Protein AF-A0A522PBT6-F1 (afdb_monomer_lite)

Secondary structure (DSSP, 8-state):
---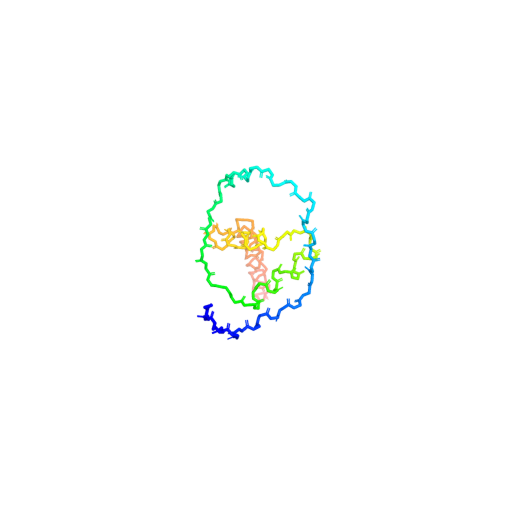-----------S-----TT---------TT---------HHHHHHHHHHHHHHTS-HHHHHHHHHHHHHH--HHHHHHHHHHHHHHHHHHHHHHHHTT-

Radius of gyration: 26.01 Å; chains: 1; bounding box: 66×38×71 Å

Sequence (102 aa):
MTTKALDKRKVTAAEGTYDFSAGKRGAVLPHKGKVRITIWVDESVIARFREESERTGQGYQTRINAALREAAFGNPLMDAVKESVREVVRSEIKAAALAKAR

Foldseek 3Di:
DDDDDDDDDDDDDDDDPDDCVPDDDDPPDPPPPDDDDDDDDDPVLLVVLCVVCVVVVHDSVVVVVVVVCCVVVNDVVVVVVVVVVVVVVVVVVVVVVVVVVD

pLDDT: mean 72.98, std 19.47, range [32.78, 94.38]

Structure (mmCIF, N/CA/C/O backbone):
data_AF-A0A522PBT6-F1
#
_entry.id   AF-A0A522PBT6-F1
#
loop_
_atom_site.group_PDB
_atom_site.id
_atom_s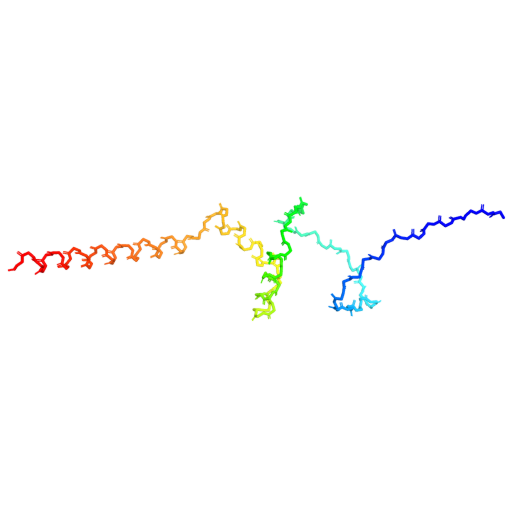ite.type_symbol
_atom_site.label_atom_id
_atom_site.label_alt_id
_atom_site.label_comp_id
_atom_site.label_asym_id
_atom_site.label_entity_id
_atom_site.label_seq_id
_atom_site.pdbx_PDB_ins_code
_atom_site.Cartn_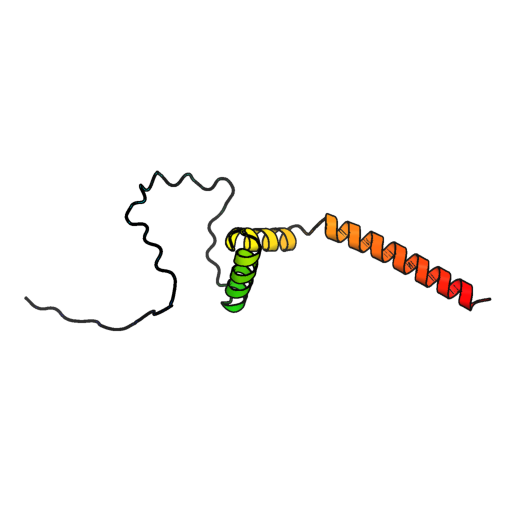x
_atom_site.Cartn_y
_atom_site.Cartn_z
_atom_site.occupancy
_atom_site.B_iso_or_equiv
_atom_site.auth_seq_id
_atom_site.auth_comp_id
_atom_site.auth_asym_id
_atom_site.auth_atom_id
_atom_site.pdbx_PDB_model_num
ATOM 1 N N . MET A 1 1 ? 28.432 -27.159 -44.359 1.00 40.38 1 MET A N 1
ATOM 2 C CA . MET A 1 1 ? 28.177 -28.063 -43.220 1.00 40.38 1 MET A CA 1
ATOM 3 C C . MET A 1 1 ? 26.918 -27.598 -42.520 1.00 40.38 1 MET A C 1
ATOM 5 O O . MET A 1 1 ? 26.813 -26.446 -42.128 1.00 40.38 1 MET A O 1
ATOM 9 N N . THR A 1 2 ? 25.945 -28.489 -42.514 1.00 38.66 2 THR A N 1
ATOM 10 C CA . THR A 1 2 ? 24.555 -28.357 -42.084 1.00 38.66 2 THR A CA 1
ATOM 11 C C . THR A 1 2 ? 24.438 -28.374 -40.562 1.00 38.66 2 THR A C 1
ATOM 13 O O . THR A 1 2 ? 25.096 -29.206 -39.959 1.00 38.66 2 THR A O 1
ATOM 16 N N . THR A 1 3 ? 23.535 -27.575 -39.982 1.00 37.66 3 THR A N 1
ATOM 17 C CA . THR A 1 3 ? 22.541 -28.003 -38.963 1.00 37.66 3 THR A CA 1
ATOM 18 C C . THR A 1 3 ? 21.613 -26.817 -38.670 1.00 37.66 3 THR A C 1
ATOM 20 O O . THR A 1 3 ? 22.099 -25.764 -38.286 1.00 37.66 3 THR A O 1
ATOM 23 N N . LYS A 1 4 ? 20.329 -26.815 -39.042 1.00 37.06 4 LYS A N 1
ATOM 24 C CA . LYS A 1 4 ? 19.156 -27.607 -38.604 1.00 37.06 4 LYS A CA 1
ATOM 25 C C . LYS A 1 4 ? 18.310 -26.782 -37.619 1.00 37.06 4 LYS A C 1
ATOM 27 O O . LYS A 1 4 ? 18.803 -26.264 -36.629 1.00 37.06 4 LYS A O 1
ATOM 32 N N . ALA A 1 5 ? 17.042 -26.659 -37.993 1.00 41.66 5 ALA A N 1
ATOM 33 C CA . ALA A 1 5 ? 15.967 -25.886 -37.393 1.00 41.66 5 ALA A CA 1
ATOM 34 C C . ALA A 1 5 ? 15.746 -26.104 -35.887 1.00 41.66 5 ALA A C 1
ATOM 36 O O . ALA A 1 5 ? 15.895 -27.224 -35.404 1.00 41.66 5 ALA A O 1
ATOM 37 N N . LEU A 1 6 ? 15.194 -25.080 -35.224 1.00 33.69 6 LEU A N 1
ATOM 38 C CA . LEU A 1 6 ? 13.980 -25.260 -34.424 1.00 33.69 6 LEU A CA 1
ATOM 39 C C . LEU A 1 6 ? 13.157 -23.959 -34.382 1.00 33.69 6 LEU A C 1
ATOM 41 O O . LEU A 1 6 ? 13.509 -22.982 -33.729 1.00 33.69 6 LEU A O 1
ATOM 45 N N . ASP A 1 7 ? 12.058 -23.984 -35.128 1.00 43.97 7 ASP A N 1
ATOM 46 C CA . ASP A 1 7 ? 10.897 -23.114 -34.965 1.00 43.97 7 ASP A CA 1
ATOM 47 C C . ASP A 1 7 ? 10.143 -23.470 -33.663 1.00 43.97 7 ASP A C 1
ATOM 49 O O . ASP A 1 7 ? 10.268 -24.583 -33.144 1.00 43.97 7 ASP A O 1
ATOM 53 N N . LYS A 1 8 ? 9.267 -22.545 -33.246 1.00 41.72 8 LYS A N 1
ATOM 54 C CA . LYS A 1 8 ? 8.152 -22.647 -32.284 1.00 41.72 8 LYS A CA 1
ATOM 55 C C . LYS A 1 8 ? 8.412 -22.111 -30.872 1.00 41.72 8 LYS A C 1
ATOM 57 O O . LYS A 1 8 ? 8.628 -22.865 -29.922 1.00 41.72 8 LYS A O 1
ATOM 62 N N . ARG A 1 9 ? 8.122 -20.816 -30.694 1.00 32.78 9 ARG A N 1
ATOM 63 C CA . ARG A 1 9 ? 6.809 -20.376 -30.163 1.00 32.78 9 ARG A CA 1
ATOM 64 C C . ARG A 1 9 ? 6.700 -18.844 -30.134 1.00 32.78 9 ARG A C 1
ATOM 66 O O . ARG A 1 9 ? 7.449 -18.168 -29.440 1.00 32.78 9 ARG A O 1
ATOM 73 N N . LYS A 1 10 ? 5.730 -18.323 -30.897 1.00 41.91 10 LYS A N 1
ATOM 74 C CA . LYS A 1 10 ? 5.233 -16.943 -30.828 1.00 41.91 10 LYS A CA 1
ATOM 75 C C . LYS A 1 10 ? 4.840 -16.605 -29.388 1.00 41.91 10 LYS A C 1
ATOM 77 O O . LYS A 1 10 ? 4.013 -17.307 -28.813 1.00 41.91 10 LYS A O 1
ATOM 82 N N . VAL A 1 11 ? 5.347 -15.492 -28.869 1.00 35.22 11 VAL A N 1
ATOM 83 C CA . VAL A 1 11 ? 4.672 -14.734 -27.811 1.00 35.22 11 VAL A CA 1
ATOM 84 C C . VAL A 1 11 ? 4.294 -13.402 -28.435 1.00 35.22 11 VAL A C 1
ATOM 86 O O . VAL A 1 11 ? 5.098 -12.482 -28.536 1.00 35.22 11 VAL A O 1
ATOM 89 N N . THR A 1 12 ? 3.082 -13.356 -28.973 1.00 37.41 12 THR A N 1
ATOM 90 C CA . THR A 1 12 ? 2.437 -12.128 -29.428 1.00 37.41 12 THR A CA 1
ATOM 91 C C . THR A 1 12 ? 1.672 -11.541 -28.253 1.00 37.41 12 THR A C 1
ATOM 93 O O . THR A 1 12 ? 0.694 -12.141 -27.814 1.00 37.41 12 THR A O 1
ATOM 96 N N . ALA A 1 13 ? 2.096 -10.373 -27.780 1.00 34.06 13 ALA A N 1
ATOM 97 C CA . ALA A 1 13 ? 1.259 -9.472 -27.001 1.00 34.06 13 ALA A CA 1
ATOM 98 C C . ALA A 1 13 ? 1.439 -8.055 -27.566 1.00 34.06 13 ALA A C 1
ATOM 100 O O . ALA A 1 13 ? 2.499 -7.443 -27.433 1.00 34.06 13 ALA A O 1
ATOM 101 N N . ALA A 1 14 ? 0.399 -7.611 -28.272 1.00 38.03 14 ALA A N 1
ATOM 102 C CA . ALA A 1 14 ? 0.055 -6.222 -28.563 1.00 38.03 14 ALA A CA 1
ATOM 103 C C . ALA A 1 14 ? 0.054 -5.392 -27.258 1.00 38.03 14 ALA A C 1
ATOM 105 O O . ALA A 1 14 ? -0.220 -5.941 -26.197 1.00 38.03 14 ALA A O 1
ATOM 106 N N . GLU A 1 15 ? 0.333 -4.093 -27.197 1.00 42.50 15 GLU A N 1
ATOM 107 C CA . GLU A 1 15 ? 0.573 -3.053 -28.195 1.00 42.50 15 GLU A CA 1
ATOM 108 C C . GLU A 1 15 ? 1.261 -1.891 -27.456 1.00 42.50 15 GLU A C 1
ATOM 110 O O . GLU A 1 15 ? 0.911 -1.576 -26.318 1.00 42.50 15 GLU A O 1
ATOM 115 N N . GLY A 1 16 ? 2.271 -1.283 -28.080 1.00 39.53 16 GLY A N 1
ATOM 116 C CA . GLY A 1 16 ? 3.069 -0.202 -27.495 1.00 39.53 16 GLY A CA 1
ATOM 117 C C . GLY A 1 16 ? 4.561 -0.401 -27.739 1.00 39.53 16 GLY A C 1
ATOM 118 O O . GLY A 1 16 ? 5.340 -0.549 -26.799 1.00 39.53 16 GLY A O 1
ATOM 119 N N . THR A 1 17 ? 4.975 -0.452 -29.005 1.00 34.66 17 THR A N 1
ATOM 120 C CA . THR A 1 17 ? 6.395 -0.427 -29.376 1.00 34.66 17 THR A CA 1
ATOM 121 C C . THR A 1 17 ? 6.971 0.935 -29.016 1.00 34.66 17 THR A C 1
ATOM 123 O O . THR A 1 17 ? 6.809 1.901 -29.758 1.00 34.66 17 THR A O 1
ATOM 126 N N . TYR A 1 18 ? 7.618 1.023 -27.857 1.00 50.31 18 TYR A N 1
ATOM 127 C CA . TYR A 1 18 ? 8.385 2.202 -27.486 1.00 50.31 18 TYR A CA 1
ATOM 128 C C . TYR A 1 18 ? 9.808 2.049 -28.034 1.00 50.31 18 TYR A C 1
ATOM 130 O O . TYR A 1 18 ? 10.556 1.160 -27.621 1.00 50.31 18 TYR A O 1
ATOM 138 N N . ASP A 1 19 ? 10.152 2.884 -29.011 1.00 45.44 19 ASP A N 1
ATOM 139 C CA . ASP A 1 19 ? 11.466 2.907 -29.646 1.00 45.44 19 ASP A CA 1
ATOM 140 C C . ASP A 1 19 ? 12.490 3.597 -28.725 1.00 45.44 19 ASP A C 1
ATOM 142 O O . ASP A 1 19 ? 12.477 4.812 -28.533 1.00 45.44 19 ASP A O 1
ATOM 146 N N . PHE A 1 20 ? 13.379 2.804 -28.121 1.00 55.25 20 PHE A N 1
ATOM 147 C CA . PHE A 1 20 ? 14.467 3.283 -27.258 1.00 55.25 20 PHE A CA 1
ATOM 148 C C . PHE A 1 20 ? 15.817 3.395 -27.994 1.00 55.25 20 PHE A C 1
ATOM 150 O O . PHE A 1 20 ? 16.860 3.491 -27.342 1.00 55.25 20 PHE A O 1
ATOM 157 N N . SER A 1 21 ? 15.830 3.398 -29.332 1.00 59.44 21 SER A N 1
ATOM 158 C CA . SER A 1 21 ? 17.061 3.323 -30.141 1.00 59.44 21 SER A CA 1
ATOM 159 C C . SER A 1 21 ? 18.027 4.502 -29.949 1.00 59.44 21 SER A C 1
ATOM 161 O O . SER A 1 21 ? 19.219 4.365 -30.216 1.00 59.44 21 SER A O 1
ATOM 163 N N . ALA A 1 22 ? 17.553 5.640 -29.431 1.00 52.75 22 ALA A N 1
ATOM 164 C CA . ALA A 1 22 ? 18.367 6.835 -29.171 1.00 52.75 22 ALA A CA 1
ATOM 165 C C . ALA A 1 22 ? 18.802 7.011 -27.697 1.00 52.75 22 ALA A C 1
ATOM 167 O O . ALA A 1 22 ? 19.446 8.003 -27.346 1.00 52.75 22 ALA A O 1
ATOM 168 N N . GLY A 1 23 ? 18.458 6.078 -26.803 1.00 52.53 23 GLY A N 1
ATOM 169 C CA . GLY A 1 23 ? 18.763 6.198 -25.377 1.00 52.53 23 GLY A CA 1
ATOM 170 C C . GLY A 1 23 ? 20.226 5.880 -25.051 1.00 52.53 23 GLY A C 1
ATOM 171 O O . GLY A 1 23 ? 20.621 4.715 -25.033 1.00 52.53 23 GLY A O 1
ATOM 172 N N . LYS A 1 24 ? 21.040 6.886 -24.701 1.00 59.28 24 LYS A N 1
ATOM 173 C CA . LYS A 1 24 ? 22.344 6.644 -24.056 1.00 59.28 24 LYS A CA 1
ATOM 174 C C . LYS A 1 24 ? 22.113 6.013 -22.678 1.00 59.28 24 LYS A C 1
ATOM 176 O O . LYS A 1 24 ? 21.689 6.686 -21.742 1.00 59.28 24 LYS A O 1
ATOM 181 N N . ARG A 1 25 ? 22.407 4.715 -22.549 1.00 54.81 25 ARG A N 1
ATOM 182 C CA . ARG A 1 25 ? 22.417 3.985 -21.272 1.00 54.81 25 ARG A CA 1
ATOM 183 C C . ARG A 1 25 ? 23.578 4.482 -20.407 1.00 54.81 25 ARG A C 1
ATOM 185 O O . ARG A 1 25 ? 24.671 3.929 -20.450 1.00 54.81 25 ARG A O 1
ATOM 192 N N . GLY A 1 26 ? 23.347 5.545 -19.640 1.00 60.97 26 GLY A N 1
ATOM 193 C CA . GLY A 1 26 ? 24.193 5.859 -18.489 1.00 60.97 26 GLY A CA 1
ATOM 194 C C . GLY A 1 26 ? 24.186 4.687 -17.502 1.00 60.97 26 GLY A C 1
ATOM 195 O O . GLY A 1 26 ? 23.223 3.916 -17.469 1.00 60.97 26 GLY A O 1
ATOM 196 N N . ALA A 1 27 ? 25.262 4.531 -16.725 1.00 51.25 27 ALA A N 1
ATOM 197 C CA . ALA A 1 27 ? 25.342 3.511 -15.683 1.00 51.25 27 ALA A CA 1
ATOM 198 C C . ALA A 1 27 ? 24.075 3.574 -14.820 1.00 51.25 27 ALA A C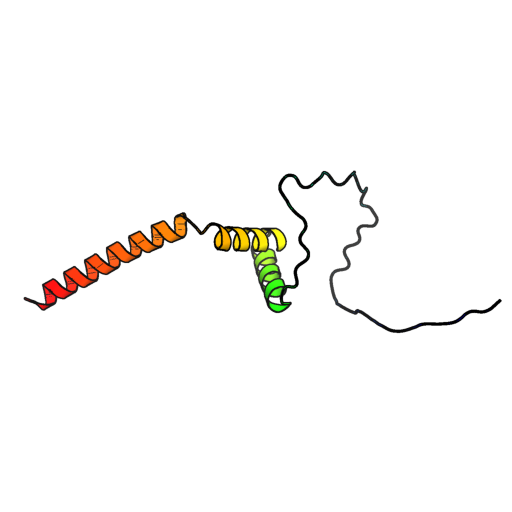 1
ATOM 200 O O . ALA A 1 27 ? 23.741 4.630 -14.280 1.00 51.25 27 ALA A O 1
ATOM 201 N N . VAL A 1 28 ? 23.338 2.463 -14.751 1.00 58.09 28 VAL A N 1
ATOM 202 C CA . VAL A 1 28 ? 22.113 2.370 -13.956 1.00 58.09 28 VAL A CA 1
ATOM 203 C C . VAL A 1 28 ? 22.513 2.629 -12.509 1.00 58.09 28 VAL A C 1
ATOM 205 O O . VAL A 1 28 ? 23.119 1.771 -11.869 1.00 58.09 28 VAL A O 1
ATOM 208 N N . LEU A 1 29 ? 22.230 3.838 -12.016 1.00 60.31 29 LEU A N 1
ATOM 209 C CA . LEU A 1 29 ? 22.434 4.184 -10.617 1.00 60.31 29 LEU A CA 1
ATOM 210 C C . LEU A 1 29 ? 21.714 3.124 -9.775 1.00 60.31 29 LEU A C 1
ATOM 212 O O . LEU A 1 29 ? 20.535 2.849 -10.034 1.00 60.31 29 LEU A O 1
ATOM 216 N N . PRO A 1 30 ? 22.392 2.503 -8.796 1.00 61.19 30 PRO A N 1
ATOM 217 C CA . PRO A 1 30 ? 21.765 1.488 -7.972 1.00 61.19 30 PRO A CA 1
ATOM 218 C C . PRO A 1 30 ? 20.526 2.086 -7.303 1.00 61.19 30 PRO A C 1
ATOM 220 O O . PRO A 1 30 ? 20.565 3.185 -6.745 1.00 61.19 30 PRO A O 1
ATOM 223 N N . HIS A 1 31 ? 19.403 1.370 -7.368 1.00 69.56 31 HIS A N 1
ATOM 224 C CA . HIS A 1 31 ? 18.167 1.794 -6.723 1.00 69.56 31 HIS A CA 1
ATOM 225 C C . HIS A 1 31 ? 18.334 1.722 -5.197 1.00 69.56 31 HIS A C 1
ATOM 227 O O . HIS A 1 31 ? 18.069 0.693 -4.577 1.00 69.56 31 HIS A O 1
ATOM 233 N N . LYS A 1 32 ? 18.802 2.814 -4.582 1.00 7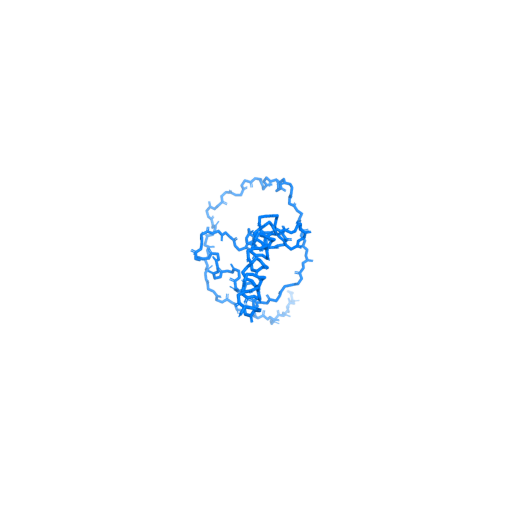5.62 32 LYS A N 1
ATOM 234 C CA . LYS A 1 32 ? 19.022 2.906 -3.133 1.00 75.62 32 LYS A CA 1
ATOM 235 C C . LYS A 1 32 ? 17.730 2.547 -2.384 1.00 75.62 32 LYS A C 1
ATOM 237 O O . LYS A 1 32 ? 16.696 3.177 -2.594 1.00 75.62 32 LYS A O 1
ATOM 242 N N . GLY A 1 33 ? 17.792 1.524 -1.529 1.00 79.56 33 GLY A N 1
ATOM 243 C CA . GLY A 1 33 ? 16.670 1.084 -0.691 1.00 79.56 33 GLY A CA 1
ATOM 244 C C . GLY A 1 33 ? 15.597 0.234 -1.385 1.00 79.56 33 GLY A C 1
ATOM 245 O O . GLY A 1 33 ? 14.552 0.003 -0.783 1.00 79.56 33 GLY A O 1
ATOM 246 N N . LYS A 1 34 ? 15.816 -0.236 -2.623 1.00 83.19 34 LYS A N 1
ATOM 247 C CA . LYS A 1 34 ? 14.899 -1.160 -3.314 1.00 83.19 34 LYS A CA 1
ATOM 248 C C . LYS A 1 34 ? 15.566 -2.517 -3.522 1.00 83.19 34 LYS A C 1
ATOM 250 O O . LYS A 1 34 ? 16.696 -2.585 -3.993 1.00 83.19 34 LYS A O 1
ATOM 255 N N . VAL A 1 35 ? 14.843 -3.591 -3.217 1.00 85.06 35 VAL A N 1
ATOM 256 C CA . VAL A 1 35 ? 15.291 -4.972 -3.446 1.00 85.06 35 VAL A CA 1
ATOM 257 C C . VAL A 1 35 ? 14.534 -5.541 -4.643 1.00 85.06 35 VAL A C 1
ATOM 259 O O . VAL A 1 35 ? 13.315 -5.394 -4.734 1.00 85.06 35 VAL A O 1
ATOM 262 N N . ARG A 1 36 ? 15.247 -6.176 -5.581 1.00 85.19 36 ARG A N 1
ATOM 263 C CA . ARG A 1 36 ? 14.616 -6.913 -6.682 1.00 85.19 36 ARG A CA 1
ATOM 264 C C . ARG A 1 36 ? 14.088 -8.236 -6.139 1.00 85.19 36 ARG A C 1
ATOM 266 O O . ARG A 1 36 ? 14.867 -9.041 -5.642 1.00 85.19 36 ARG A O 1
ATOM 273 N N . ILE A 1 37 ? 12.789 -8.458 -6.281 1.00 84.88 37 ILE A N 1
ATOM 274 C CA . ILE A 1 37 ? 12.136 -9.721 -5.938 1.00 84.88 37 ILE A CA 1
ATOM 275 C C . ILE A 1 37 ? 11.637 -10.399 -7.213 1.00 84.88 37 ILE A C 1
ATOM 277 O O . ILE A 1 37 ? 11.242 -9.723 -8.165 1.00 84.88 37 ILE A O 1
ATOM 281 N N . THR A 1 38 ? 11.660 -11.728 -7.228 1.00 92.00 38 THR A N 1
ATOM 282 C CA . THR A 1 38 ? 11.004 -12.536 -8.260 1.00 92.00 38 THR A CA 1
ATOM 283 C C . THR A 1 38 ? 9.766 -13.146 -7.625 1.00 92.00 38 THR A C 1
ATOM 285 O O . THR A 1 38 ? 9.887 -13.982 -6.734 1.00 92.00 38 THR A O 1
ATOM 288 N N . ILE A 1 39 ? 8.588 -12.696 -8.050 1.00 87.88 39 ILE A N 1
ATOM 289 C CA . ILE A 1 39 ? 7.292 -13.172 -7.559 1.00 87.88 39 ILE A CA 1
ATOM 290 C C . ILE A 1 39 ? 6.369 -13.443 -8.745 1.00 87.88 39 ILE A C 1
ATOM 292 O O . ILE A 1 39 ? 6.466 -12.770 -9.772 1.00 87.88 39 ILE A O 1
ATOM 296 N N . TRP A 1 40 ? 5.475 -14.415 -8.592 1.00 91.44 40 TRP A N 1
ATOM 297 C CA . TRP A 1 40 ? 4.344 -14.598 -9.496 1.00 91.44 40 TRP A CA 1
ATOM 298 C C . TRP A 1 40 ? 3.189 -13.724 -9.010 1.00 91.44 40 TRP A C 1
ATOM 300 O O . TRP A 1 40 ? 2.911 -13.682 -7.813 1.00 91.44 40 TRP A O 1
ATOM 310 N N . VAL A 1 41 ? 2.551 -13.004 -9.929 1.00 90.94 41 VAL A N 1
ATOM 311 C CA . VAL A 1 41 ? 1.398 -12.140 -9.656 1.00 90.94 41 VAL A CA 1
ATOM 312 C C . VAL A 1 41 ? 0.373 -12.385 -10.750 1.00 90.94 41 VAL A C 1
ATOM 314 O O . VAL A 1 41 ? 0.745 -12.516 -11.917 1.00 90.94 41 VAL A O 1
ATOM 317 N N . ASP A 1 42 ? -0.899 -12.432 -10.371 1.00 93.25 42 ASP A N 1
ATOM 318 C CA . ASP A 1 42 ? -1.990 -12.646 -11.312 1.00 93.25 42 ASP A CA 1
ATOM 319 C C . ASP A 1 42 ? -2.075 -11.518 -12.346 1.00 93.25 42 ASP A C 1
ATOM 321 O O . ASP A 1 42 ? -1.906 -10.332 -12.041 1.00 93.25 42 ASP A O 1
ATOM 325 N N . GLU A 1 43 ? -2.400 -11.889 -13.582 1.00 91.62 43 GLU A N 1
ATOM 326 C CA . GLU A 1 43 ? -2.549 -10.946 -14.692 1.00 91.62 43 GLU A CA 1
ATOM 327 C C . GLU A 1 43 ? -3.628 -9.893 -14.406 1.00 91.62 43 GLU A C 1
ATOM 329 O O . GLU A 1 43 ? -3.432 -8.708 -14.678 1.00 91.62 43 GLU A O 1
ATOM 334 N N . SER A 1 44 ? -4.732 -10.304 -13.776 1.00 94.38 44 SER A N 1
ATOM 335 C CA . SER A 1 44 ? -5.828 -9.413 -13.386 1.00 94.38 44 SER A CA 1
ATOM 336 C C . SER A 1 44 ? -5.376 -8.329 -12.405 1.00 94.38 44 SER A C 1
ATOM 338 O O . SER A 1 44 ? -5.802 -7.180 -12.515 1.00 94.38 44 SER A O 1
ATOM 340 N N . VAL A 1 45 ? -4.474 -8.664 -11.480 1.00 91.19 45 VAL A N 1
ATOM 341 C CA . VAL A 1 45 ? -3.921 -7.722 -10.501 1.00 91.19 45 VAL A CA 1
ATOM 342 C C . VAL A 1 45 ? -3.028 -6.702 -11.204 1.00 91.19 45 VAL A C 1
ATOM 344 O O . VAL A 1 45 ? -3.180 -5.498 -10.996 1.00 91.19 45 VAL A O 1
ATOM 347 N N . ILE A 1 46 ? -2.139 -7.156 -12.093 1.00 91.25 46 ILE A N 1
ATOM 348 C CA . ILE A 1 46 ? -1.271 -6.261 -12.872 1.00 91.25 46 ILE A CA 1
ATOM 349 C C . ILE A 1 46 ? -2.089 -5.338 -13.783 1.00 91.25 46 ILE A C 1
ATOM 351 O O . ILE A 1 46 ? -1.780 -4.148 -13.874 1.00 91.25 46 ILE A O 1
ATOM 355 N N . ALA A 1 47 ? -3.140 -5.857 -14.422 1.00 92.38 47 ALA A N 1
ATOM 356 C CA . ALA A 1 47 ? -4.031 -5.073 -15.273 1.00 92.38 47 ALA A CA 1
ATOM 357 C C . ALA A 1 47 ? -4.717 -3.942 -14.491 1.00 92.38 47 ALA A C 1
ATOM 359 O O . ALA A 1 47 ? -4.705 -2.795 -14.935 1.00 92.38 47 ALA A O 1
ATOM 360 N N . ARG A 1 48 ? -5.229 -4.231 -13.286 1.00 92.12 48 ARG A N 1
ATOM 361 C CA . ARG A 1 48 ? -5.863 -3.221 -12.422 1.00 92.12 48 ARG A CA 1
ATOM 362 C C . ARG A 1 48 ? -4.900 -2.116 -12.016 1.00 92.12 48 ARG A C 1
ATOM 364 O O . ARG A 1 48 ? -5.223 -0.939 -12.151 1.00 92.12 48 ARG A O 1
ATOM 371 N N . PHE A 1 49 ? -3.694 -2.471 -11.578 1.00 90.75 49 PHE A N 1
ATOM 372 C CA . PHE A 1 49 ? -2.701 -1.459 -11.218 1.00 90.75 49 PHE A CA 1
ATOM 373 C C . PHE A 1 49 ? -2.245 -0.627 -12.419 1.00 90.75 49 PHE A C 1
ATOM 375 O O . PHE A 1 49 ? -1.908 0.540 -12.241 1.00 90.75 49 PHE A O 1
ATOM 382 N N . ARG A 1 50 ? -2.252 -1.187 -13.635 1.00 88.56 50 ARG A N 1
ATOM 383 C CA . ARG A 1 50 ? -1.951 -0.434 -14.858 1.00 88.56 50 ARG A CA 1
ATOM 384 C C . ARG A 1 50 ? -3.031 0.607 -15.166 1.00 88.56 50 ARG A C 1
ATOM 386 O O . ARG A 1 50 ? -2.686 1.770 -15.350 1.00 88.56 50 ARG A O 1
ATOM 393 N N . GLU A 1 51 ? -4.301 0.217 -15.134 1.00 90.31 51 GLU A N 1
ATOM 394 C CA . GLU A 1 51 ? -5.445 1.120 -15.346 1.00 90.31 51 GLU A CA 1
ATOM 395 C C . GLU A 1 51 ? -5.451 2.274 -14.323 1.00 90.31 51 GLU A C 1
ATOM 397 O O . GLU A 1 51 ? -5.586 3.452 -14.662 1.00 90.31 51 GLU A O 1
ATOM 402 N N . GLU A 1 52 ? -5.221 1.964 -13.045 1.00 85.56 52 GLU A N 1
ATOM 403 C CA . GLU A 1 52 ? -5.143 2.987 -11.998 1.00 85.56 52 GLU A CA 1
ATOM 404 C C . GLU A 1 52 ? -3.957 3.946 -12.169 1.00 85.56 52 GLU A C 1
ATOM 406 O O . GLU A 1 52 ? -4.034 5.132 -11.817 1.00 85.56 52 GLU A O 1
ATOM 411 N N . SER A 1 53 ? -2.851 3.428 -12.691 1.00 86.81 53 SER A N 1
ATOM 412 C CA . SER A 1 53 ? -1.645 4.187 -12.980 1.00 86.81 53 SER A CA 1
ATOM 413 C C . SER A 1 53 ? -1.821 5.150 -14.140 1.00 86.81 53 SER A C 1
ATOM 415 O O . SER A 1 53 ? -1.408 6.302 -14.027 1.00 86.81 53 SER A O 1
ATOM 417 N N . GLU A 1 54 ? -2.493 4.723 -15.207 1.00 85.50 54 GLU A N 1
ATOM 418 C CA . GLU A 1 54 ? -2.862 5.587 -16.333 1.00 85.50 54 GLU A CA 1
ATOM 419 C C . GLU A 1 54 ? -3.742 6.749 -15.866 1.00 85.50 54 GLU A C 1
ATOM 421 O O . GLU A 1 54 ? -3.500 7.899 -16.227 1.00 85.50 54 GLU A O 1
ATOM 426 N N . ARG A 1 55 ? -4.692 6.480 -14.962 1.00 80.44 55 ARG A N 1
ATOM 427 C CA . ARG A 1 55 ? -5.582 7.511 -14.411 1.00 80.44 55 ARG A CA 1
ATOM 428 C C . ARG A 1 55 ? -4.875 8.526 -13.511 1.00 80.44 55 ARG A C 1
ATOM 430 O O . ARG A 1 55 ? -5.332 9.658 -13.394 1.00 80.44 55 ARG A O 1
ATOM 437 N N . THR A 1 56 ? -3.804 8.130 -12.823 1.00 77.88 56 THR A N 1
ATOM 438 C CA . THR A 1 56 ? -3.143 8.982 -11.811 1.00 77.88 56 THR A CA 1
ATOM 439 C C . THR A 1 56 ? -1.763 9.483 -12.204 1.00 77.88 56 THR A C 1
ATOM 441 O O . THR A 1 56 ? -1.159 10.245 -11.451 1.00 77.88 56 THR A O 1
ATOM 444 N N . GLY A 1 57 ? -1.251 9.068 -13.364 1.00 80.31 57 GLY A N 1
ATOM 445 C CA . GLY A 1 57 ? 0.078 9.441 -13.850 1.00 80.31 57 GLY A CA 1
ATOM 446 C C . GLY A 1 57 ? 1.232 8.860 -13.022 1.00 80.31 57 GLY A C 1
ATOM 447 O O . GLY A 1 57 ? 2.389 9.210 -13.240 1.00 80.31 57 GLY A O 1
ATOM 448 N N . GLN A 1 58 ? 0.948 7.977 -12.061 1.00 80.94 58 GLN A N 1
ATOM 449 C CA . GLN A 1 58 ? 1.952 7.287 -11.252 1.00 80.94 58 GLN A CA 1
ATOM 450 C C . GLN A 1 58 ? 2.234 5.912 -11.852 1.00 80.94 58 GLN A C 1
ATOM 452 O O . GLN A 1 58 ? 1.300 5.208 -12.203 1.00 80.94 58 GLN A O 1
ATOM 457 N N . GLY A 1 59 ? 3.492 5.473 -11.925 1.00 86.50 59 GLY A N 1
ATOM 458 C CA . GLY A 1 59 ? 3.820 4.143 -12.459 1.00 86.50 59 GLY A CA 1
ATOM 459 C C . GLY A 1 59 ? 3.216 2.987 -11.642 1.00 86.50 59 GLY A C 1
ATOM 460 O O . GLY A 1 59 ? 3.174 3.048 -10.412 1.00 86.50 59 GLY A O 1
ATOM 461 N N . TYR A 1 60 ? 2.813 1.904 -12.315 1.00 89.62 60 TYR A N 1
ATOM 462 C CA . TYR A 1 60 ? 2.147 0.746 -11.685 1.00 89.62 60 TYR A CA 1
ATOM 463 C C . TYR A 1 60 ? 3.007 0.093 -10.598 1.00 89.62 60 TYR A C 1
ATOM 465 O O . TYR A 1 60 ? 2.504 -0.318 -9.558 1.00 89.62 60 TYR A O 1
ATOM 473 N N . GLN A 1 61 ? 4.331 0.078 -10.772 1.00 86.88 61 GLN A N 1
ATOM 474 C CA . GLN A 1 61 ? 5.246 -0.436 -9.754 1.00 86.88 61 GLN A CA 1
ATOM 475 C C . GLN A 1 61 ? 5.233 0.418 -8.475 1.00 86.88 61 GLN A C 1
ATOM 477 O O . GLN A 1 61 ? 5.347 -0.116 -7.373 1.00 86.88 61 GLN A O 1
ATOM 482 N N . THR A 1 62 ? 5.083 1.741 -8.600 1.00 88.75 62 THR A N 1
ATOM 483 C CA . THR A 1 62 ? 4.966 2.645 -7.445 1.00 88.75 62 THR A CA 1
ATOM 484 C C . THR A 1 62 ? 3.688 2.352 -6.670 1.00 88.75 62 THR A C 1
ATOM 486 O O . THR A 1 62 ? 3.733 2.271 -5.445 1.00 88.75 62 THR A O 1
ATOM 489 N N . ARG A 1 63 ? 2.578 2.117 -7.380 1.00 88.94 63 ARG A N 1
ATOM 490 C CA . ARG A 1 63 ? 1.292 1.724 -6.790 1.00 88.94 63 ARG A CA 1
ATOM 491 C C . ARG A 1 63 ? 1.364 0.386 -6.068 1.00 88.94 63 ARG A C 1
ATOM 493 O O . ARG A 1 63 ? 0.980 0.311 -4.907 1.00 88.94 63 ARG A O 1
ATOM 500 N N . ILE A 1 64 ? 1.923 -0.632 -6.718 1.00 90.88 64 ILE A N 1
ATOM 501 C CA . ILE A 1 64 ? 2.110 -1.957 -6.115 1.00 90.88 64 ILE A CA 1
ATOM 502 C C . ILE A 1 64 ? 2.936 -1.841 -4.830 1.00 90.88 64 ILE A C 1
ATOM 504 O O . ILE A 1 64 ? 2.549 -2.370 -3.794 1.00 90.88 64 ILE A O 1
ATOM 508 N N . ASN A 1 65 ? 4.042 -1.093 -4.857 1.00 89.88 65 ASN A N 1
ATOM 509 C CA . ASN A 1 65 ? 4.863 -0.897 -3.663 1.00 89.88 65 ASN A CA 1
ATOM 510 C C . ASN A 1 65 ? 4.125 -0.140 -2.551 1.00 89.88 65 ASN A C 1
ATOM 512 O O . ASN A 1 65 ? 4.324 -0.458 -1.382 1.00 89.88 65 ASN A O 1
ATOM 516 N N . ALA A 1 66 ? 3.296 0.850 -2.890 1.00 88.56 66 ALA A N 1
ATOM 517 C CA . ALA A 1 66 ? 2.479 1.561 -1.911 1.00 88.56 66 ALA A CA 1
ATOM 518 C C . ALA A 1 66 ? 1.461 0.620 -1.248 1.00 88.56 66 ALA A C 1
ATOM 520 O O . ALA A 1 66 ? 1.389 0.589 -0.023 1.00 88.56 66 ALA A O 1
ATOM 521 N N . ALA A 1 67 ? 0.769 -0.208 -2.036 1.00 89.44 67 ALA A N 1
ATOM 522 C CA . ALA A 1 67 ? -0.177 -1.200 -1.531 1.00 89.44 67 ALA A CA 1
ATOM 523 C C . ALA A 1 67 ? 0.505 -2.253 -0.641 1.00 89.44 67 ALA A C 1
ATOM 525 O O . ALA A 1 67 ? 0.018 -2.557 0.443 1.00 89.44 67 ALA A O 1
ATOM 526 N N . LEU A 1 68 ? 1.672 -2.766 -1.049 1.00 90.31 68 LEU A N 1
ATOM 527 C CA . LEU A 1 68 ? 2.461 -3.689 -0.225 1.00 90.31 68 LEU A CA 1
ATOM 528 C C . LEU A 1 68 ? 2.917 -3.036 1.084 1.00 90.31 68 LEU A C 1
ATOM 530 O O . LEU A 1 68 ? 2.924 -3.685 2.126 1.00 90.31 68 LEU A O 1
ATOM 534 N N . ARG A 1 69 ? 3.291 -1.752 1.045 1.00 89.06 69 ARG A N 1
ATOM 535 C CA . ARG A 1 69 ? 3.696 -1.001 2.236 1.00 89.06 69 ARG A CA 1
ATOM 536 C C . ARG A 1 69 ? 2.523 -0.810 3.196 1.00 89.06 69 ARG A C 1
ATOM 538 O O . ARG A 1 69 ? 2.691 -1.031 4.387 1.00 89.06 69 ARG A O 1
ATOM 545 N N . GLU A 1 70 ? 1.356 -0.438 2.685 1.00 88.88 70 GLU A N 1
ATOM 546 C CA . GLU A 1 70 ? 0.129 -0.315 3.475 1.00 88.88 70 GLU A CA 1
ATOM 547 C C . GLU A 1 70 ? -0.300 -1.660 4.075 1.00 88.88 70 GLU A C 1
ATOM 549 O O . GLU A 1 70 ? -0.624 -1.727 5.255 1.00 88.88 70 GLU A O 1
ATOM 554 N N . ALA A 1 71 ? -0.228 -2.749 3.309 1.00 87.06 71 ALA A N 1
ATOM 555 C CA . ALA A 1 71 ? -0.556 -4.079 3.815 1.00 87.06 71 ALA A CA 1
ATOM 556 C C . ALA A 1 71 ? 0.431 -4.565 4.893 1.00 87.06 71 ALA A C 1
ATOM 558 O O . ALA A 1 71 ? 0.021 -5.206 5.857 1.00 87.06 71 ALA A O 1
ATOM 559 N N . ALA A 1 72 ? 1.727 -4.270 4.741 1.00 86.75 72 ALA A N 1
ATOM 560 C CA . ALA A 1 72 ? 2.765 -4.743 5.657 1.00 86.75 72 ALA A CA 1
ATOM 561 C C . ALA A 1 72 ? 2.885 -3.907 6.940 1.00 86.75 72 ALA A C 1
ATOM 563 O O . ALA A 1 72 ? 3.161 -4.456 8.003 1.00 86.75 72 ALA A O 1
ATOM 564 N N . PHE A 1 73 ? 2.719 -2.586 6.845 1.00 86.94 73 PHE A N 1
ATOM 565 C CA . PHE A 1 73 ? 2.941 -1.657 7.961 1.00 86.94 73 PHE A CA 1
ATOM 566 C C . PHE A 1 73 ? 1.653 -1.002 8.470 1.00 86.94 73 PHE A C 1
ATOM 568 O O . PHE A 1 73 ? 1.705 -0.194 9.396 1.00 86.94 73 PHE A O 1
ATOM 575 N N . GLY A 1 74 ? 0.508 -1.347 7.879 1.00 81.62 74 GLY A N 1
ATOM 576 C CA . GLY A 1 74 ? -0.762 -0.687 8.137 1.00 81.62 74 GLY A CA 1
ATOM 577 C C . GLY A 1 74 ? -0.834 0.706 7.514 1.00 81.62 74 GLY A C 1
ATOM 578 O O . GLY A 1 74 ? 0.110 1.216 6.900 1.00 81.62 74 GLY A O 1
ATOM 579 N N . ASN A 1 75 ? -1.986 1.341 7.701 1.00 80.44 75 ASN A N 1
ATOM 580 C CA . ASN A 1 75 ? -2.199 2.733 7.341 1.00 80.44 75 ASN A CA 1
ATOM 581 C C . ASN A 1 75 ? -2.597 3.492 8.610 1.00 80.44 75 ASN A C 1
ATOM 583 O O . ASN A 1 75 ? -3.774 3.488 8.973 1.00 80.44 75 ASN A O 1
ATOM 587 N N . PRO A 1 76 ? -1.639 4.147 9.292 1.00 73.06 76 PRO A N 1
ATOM 588 C CA . PRO A 1 76 ? -1.896 4.766 10.590 1.00 73.06 76 PRO A CA 1
ATOM 589 C C . PRO A 1 76 ? -2.975 5.853 10.517 1.00 73.06 76 PRO A C 1
ATOM 591 O O . PRO A 1 76 ? -3.721 6.043 11.474 1.00 73.06 76 PRO A O 1
ATOM 594 N N . LEU A 1 77 ? -3.111 6.526 9.367 1.00 73.56 77 LEU A N 1
ATOM 595 C CA . LEU A 1 77 ? -4.196 7.476 9.137 1.00 73.56 77 LEU A CA 1
ATOM 596 C C . LEU A 1 77 ? -5.547 6.757 9.057 1.00 73.56 77 LEU A C 1
ATOM 598 O O . LEU A 1 77 ? -6.505 7.175 9.699 1.00 73.56 77 LEU A O 1
ATOM 602 N N . MET A 1 78 ? -5.625 5.664 8.298 1.00 75.06 78 MET A N 1
ATOM 603 C CA . MET A 1 78 ? -6.856 4.885 8.161 1.00 75.06 78 MET A CA 1
ATOM 604 C C . MET A 1 78 ? -7.289 4.262 9.492 1.00 75.06 78 MET A C 1
ATOM 606 O O . MET A 1 78 ? -8.480 4.208 9.789 1.00 75.06 78 MET A O 1
ATOM 610 N N . ASP A 1 79 ? -6.337 3.813 10.305 1.00 78.06 79 ASP A N 1
ATOM 611 C CA . ASP A 1 79 ? -6.625 3.215 11.608 1.00 78.06 79 ASP A CA 1
ATOM 612 C C . ASP A 1 79 ? -7.116 4.262 12.617 1.00 78.06 79 ASP A C 1
ATOM 614 O O . ASP A 1 79 ? -8.108 4.022 13.308 1.00 78.06 79 ASP A O 1
ATOM 618 N N . ALA A 1 80 ? -6.523 5.460 12.625 1.00 76.56 80 ALA A N 1
ATOM 619 C CA . ALA A 1 80 ? -7.019 6.584 13.420 1.00 76.56 80 ALA A CA 1
ATOM 620 C C . ALA A 1 80 ? -8.435 7.021 12.993 1.00 76.56 80 ALA A C 1
ATOM 622 O O . ALA A 1 80 ? -9.305 7.243 13.837 1.00 76.56 80 ALA A O 1
ATOM 623 N N . VAL A 1 81 ? -8.698 7.090 11.683 1.00 83.12 81 VAL A N 1
ATOM 624 C CA . VAL A 1 81 ? -10.025 7.431 11.145 1.00 83.12 81 VAL A CA 1
ATOM 625 C C . VAL A 1 81 ? -11.065 6.378 11.529 1.00 83.12 81 VAL A C 1
ATOM 627 O O . VAL A 1 81 ? -12.158 6.737 11.964 1.00 83.12 81 VAL A O 1
ATOM 630 N N . LYS A 1 82 ? -10.743 5.082 11.426 1.00 86.12 82 LYS A N 1
ATOM 631 C CA . LYS A 1 82 ? -11.655 4.000 11.837 1.00 86.12 82 LYS A CA 1
ATOM 632 C C . LYS A 1 82 ? -12.046 4.112 13.306 1.00 86.12 82 LYS A C 1
ATOM 634 O O . LYS A 1 82 ? -13.214 3.896 13.626 1.00 86.12 82 LYS A O 1
ATOM 639 N N . GLU A 1 83 ? -11.100 4.431 14.190 1.00 86.38 83 GLU A N 1
ATOM 640 C CA . GLU A 1 83 ? -11.416 4.574 15.612 1.00 86.38 83 GLU A CA 1
ATOM 641 C C . GLU A 1 83 ? -12.306 5.794 15.866 1.00 86.38 83 GLU A C 1
ATOM 643 O O . GLU A 1 83 ? -13.318 5.661 16.551 1.00 86.38 83 GLU A O 1
ATOM 648 N N . SER A 1 84 ? -12.024 6.931 15.221 1.00 85.69 84 SER A N 1
ATOM 649 C CA . SER A 1 84 ? -12.876 8.123 15.314 1.00 85.69 84 SER A CA 1
ATOM 650 C C . SER A 1 84 ? -14.304 7.859 14.816 1.00 85.69 84 SER A C 1
ATOM 652 O O . SER A 1 84 ? -15.276 8.171 15.503 1.00 85.69 84 SER A O 1
ATOM 654 N N . VAL A 1 85 ? -14.463 7.189 13.668 1.00 88.31 85 VAL A N 1
ATOM 655 C CA . VAL A 1 85 ? -15.786 6.797 13.152 1.00 88.31 85 VAL A CA 1
ATOM 656 C C . VAL A 1 85 ? -16.498 5.857 14.127 1.00 88.31 85 VAL A C 1
ATOM 658 O O . VAL A 1 85 ? -17.691 6.011 14.382 1.00 88.31 85 VAL A O 1
ATOM 661 N N . ARG A 1 86 ? -15.785 4.889 14.711 1.00 89.69 86 ARG A N 1
ATOM 662 C CA . ARG A 1 86 ? -16.359 3.947 15.680 1.00 89.69 86 ARG A CA 1
ATOM 663 C C . ARG A 1 86 ? -16.802 4.638 16.969 1.00 89.69 86 ARG A C 1
ATOM 665 O O . ARG A 1 86 ? -17.765 4.186 17.593 1.00 89.69 86 ARG A O 1
ATOM 672 N N . GLU A 1 87 ? -16.090 5.670 17.403 1.00 88.12 87 GLU A N 1
ATOM 673 C CA . GLU A 1 87 ? -16.459 6.483 18.560 1.00 88.12 87 GLU A CA 1
ATOM 674 C C . GLU A 1 87 ? -17.774 7.225 18.306 1.00 88.12 87 GLU A C 1
ATOM 676 O O . GLU A 1 87 ? -18.721 7.046 19.074 1.00 88.12 87 GLU A O 1
ATOM 681 N N . VAL A 1 88 ? -17.870 7.935 17.176 1.00 90.88 88 VAL A N 1
ATOM 682 C CA . VAL A 1 88 ? -19.087 8.654 16.767 1.00 90.88 88 VAL A CA 1
ATOM 683 C C . VAL A 1 88 ? -20.269 7.693 16.614 1.00 90.88 88 VAL A C 1
ATOM 685 O O . VAL A 1 88 ? -21.344 7.914 17.158 1.00 90.88 88 VAL A O 1
ATOM 688 N N . VAL A 1 89 ? -20.088 6.553 15.946 1.00 89.81 89 VAL A N 1
ATOM 689 C CA . VAL A 1 89 ? -21.177 5.573 15.794 1.00 89.81 89 VAL A CA 1
ATOM 690 C C . VAL A 1 89 ? -21.639 5.032 17.154 1.00 89.81 89 VAL A C 1
ATOM 692 O O . VAL A 1 89 ? -22.837 4.853 17.377 1.00 89.81 89 VAL A O 1
ATOM 695 N N . ARG A 1 90 ? -20.719 4.796 18.101 1.00 89.88 90 ARG A N 1
ATOM 696 C CA . ARG A 1 90 ? -21.082 4.365 19.462 1.00 89.88 90 ARG A CA 1
ATOM 697 C C . ARG A 1 90 ? -21.829 5.449 20.233 1.00 89.88 90 ARG A C 1
ATOM 699 O O . ARG A 1 90 ? -22.743 5.092 20.978 1.00 89.88 90 ARG A O 1
ATOM 706 N N . SER A 1 91 ? -21.452 6.722 20.101 1.00 83.56 91 SER A N 1
ATOM 707 C CA . SER A 1 91 ? -22.172 7.814 20.764 1.00 83.56 91 SER A CA 1
ATOM 708 C C . SER A 1 91 ? -23.595 7.934 20.231 1.00 83.56 91 SER A C 1
ATOM 710 O O . SER A 1 91 ? -24.526 7.987 21.032 1.00 83.56 91 SER A O 1
ATOM 712 N N . GLU A 1 92 ? -23.778 7.850 18.912 1.00 89.44 92 GLU A N 1
ATOM 713 C CA . GLU A 1 92 ? -25.100 7.915 18.280 1.00 89.44 92 GLU A CA 1
ATOM 714 C C . GLU A 1 92 ? -25.992 6.729 18.673 1.00 89.44 92 GLU A C 1
ATOM 716 O O . GLU A 1 92 ? -27.147 6.918 19.051 1.00 89.44 92 GLU A O 1
ATOM 721 N N . ILE A 1 93 ? -25.462 5.499 18.681 1.00 89.62 93 ILE A N 1
ATOM 722 C CA . ILE A 1 93 ? -26.232 4.317 19.110 1.00 89.62 93 ILE A CA 1
ATOM 723 C C . ILE A 1 93 ? -26.640 4.432 20.584 1.00 89.62 93 ILE A C 1
ATOM 725 O O . ILE A 1 93 ? -27.773 4.102 20.936 1.00 89.62 93 ILE A O 1
ATOM 729 N N . LYS A 1 94 ? -25.745 4.909 21.459 1.00 84.19 94 LYS A N 1
ATOM 730 C CA . LYS A 1 94 ? -26.065 5.120 22.879 1.00 84.19 94 LYS A CA 1
ATOM 731 C C . LYS A 1 94 ? -27.116 6.211 23.067 1.00 84.19 94 LYS A C 1
ATOM 733 O O . LYS A 1 94 ? -28.044 6.011 23.845 1.00 84.19 94 LYS A O 1
ATOM 738 N N . ALA A 1 95 ? -26.994 7.332 22.359 1.00 82.06 95 ALA A N 1
ATOM 739 C CA . ALA A 1 95 ? -27.966 8.420 22.407 1.00 82.06 95 ALA A CA 1
ATOM 740 C C . ALA A 1 95 ? -29.347 7.958 21.915 1.00 82.06 95 ALA A C 1
ATOM 742 O O . ALA A 1 95 ? -30.352 8.202 22.583 1.00 82.06 95 ALA A O 1
ATOM 743 N N . ALA A 1 96 ? -29.391 7.205 20.813 1.00 80.56 96 ALA A N 1
ATOM 744 C CA . ALA A 1 96 ? -30.616 6.614 20.285 1.00 80.56 96 ALA A CA 1
ATOM 745 C C . ALA A 1 96 ? -31.237 5.588 21.251 1.00 80.56 96 ALA A C 1
ATOM 747 O O . ALA A 1 96 ? -32.454 5.563 21.427 1.00 80.56 96 ALA A O 1
ATOM 748 N N . ALA A 1 97 ? -30.419 4.770 21.919 1.00 76.94 97 ALA A N 1
ATOM 749 C CA . ALA A 1 97 ? -30.891 3.833 22.937 1.00 76.94 97 ALA A CA 1
ATOM 750 C C . ALA A 1 97 ? -31.474 4.554 24.165 1.00 76.94 97 ALA A C 1
ATOM 752 O O . ALA A 1 97 ? -32.510 4.137 24.679 1.00 76.94 97 ALA A O 1
ATOM 753 N N . LEU A 1 98 ? -30.855 5.656 24.602 1.00 73.06 98 LEU A N 1
ATOM 754 C CA . LEU A 1 98 ? -31.336 6.457 25.730 1.00 73.06 98 LEU A CA 1
ATOM 755 C C . LEU A 1 98 ? -32.645 7.191 25.398 1.00 73.06 98 LEU A C 1
ATOM 757 O O . LEU A 1 98 ? -33.536 7.279 26.237 1.00 73.06 98 LEU A O 1
ATOM 761 N N . ALA A 1 99 ? -32.778 7.683 24.164 1.00 70.62 99 ALA A N 1
ATOM 762 C CA . ALA A 1 99 ? -33.994 8.331 23.676 1.00 70.62 99 ALA A CA 1
ATOM 763 C C . ALA A 1 99 ? -35.176 7.357 23.554 1.00 70.62 99 ALA A C 1
ATOM 765 O O . ALA A 1 99 ? -36.318 7.765 23.725 1.00 70.62 99 ALA A O 1
ATOM 766 N N . LYS A 1 100 ? -34.907 6.072 23.293 1.00 67.31 100 LYS A N 1
ATOM 767 C CA . LYS A 1 100 ? -35.926 5.017 23.183 1.00 67.31 100 LYS A CA 1
ATOM 768 C C . LYS A 1 100 ? -36.363 4.435 24.538 1.00 67.31 100 LYS A C 1
ATOM 770 O O . LYS A 1 100 ? -37.327 3.681 24.587 1.00 67.31 100 LYS A O 1
ATOM 775 N N . ALA A 1 101 ? -35.639 4.748 25.613 1.00 60.25 101 ALA A N 1
ATOM 776 C CA . ALA A 1 101 ? -35.942 4.322 26.983 1.00 60.25 101 ALA A CA 1
ATOM 777 C C . ALA A 1 101 ? -36.762 5.357 27.785 1.00 60.25 101 ALA A C 1
ATOM 779 O O . ALA A 1 101 ? -37.035 5.133 28.964 1.00 60.25 101 ALA A O 1
ATOM 780 N N . ARG A 1 102 ? -37.124 6.483 27.159 1.00 50.38 102 ARG A N 1
ATOM 781 C CA . ARG A 1 102 ? -38.066 7.494 27.656 1.00 50.38 102 ARG A CA 1
ATOM 782 C C . ARG A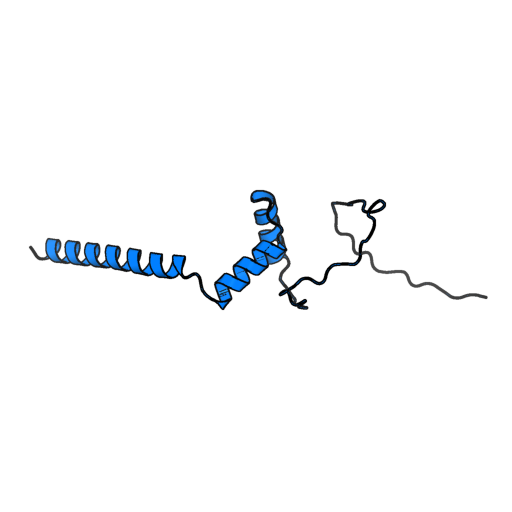 1 102 ? -39.433 7.293 27.019 1.00 50.38 102 ARG A C 1
ATOM 784 O O . ARG A 1 102 ? -40.419 7.604 27.718 1.00 50.38 102 ARG A O 1
#